Protein AF-A0A7K0K217-F1 (afdb_monomer)

Radius of gyration: 11.64 Å; Cα contacts (8 Å, |Δi|>4): 67; chains: 1; bounding box: 23×22×38 Å

Structure (mmCIF, N/CA/C/O backbone):
data_AF-A0A7K0K217-F1
#
_entry.id   AF-A0A7K0K217-F1
#
loop_
_atom_site.group_PDB
_atom_site.id
_atom_site.type_symbol
_atom_site.label_atom_id
_atom_site.label_alt_id
_atom_site.label_comp_id
_atom_site.label_asym_id
_atom_site.label_entity_id
_atom_site.label_seq_id
_atom_site.pdbx_PDB_ins_code
_atom_site.Cartn_x
_atom_site.Cartn_y
_atom_site.Cartn_z
_atom_site.occupancy
_atom_site.B_iso_or_equiv
_atom_site.auth_seq_id
_atom_site.auth_comp_id
_atom_site.auth_asym_id
_atom_site.auth_atom_id
_atom_site.pdbx_PDB_model_num
ATOM 1 N N . MET A 1 1 ? -9.133 4.670 -5.758 1.00 88.75 1 MET A N 1
ATOM 2 C CA . MET A 1 1 ? -9.132 3.530 -6.723 1.00 88.75 1 MET A CA 1
ATOM 3 C C . MET A 1 1 ? -9.972 2.393 -6.146 1.00 88.75 1 MET A C 1
ATOM 5 O O . MET A 1 1 ? -10.260 2.460 -4.963 1.00 88.75 1 MET A O 1
ATOM 9 N N . THR A 1 2 ? -10.401 1.382 -6.913 1.00 91.94 2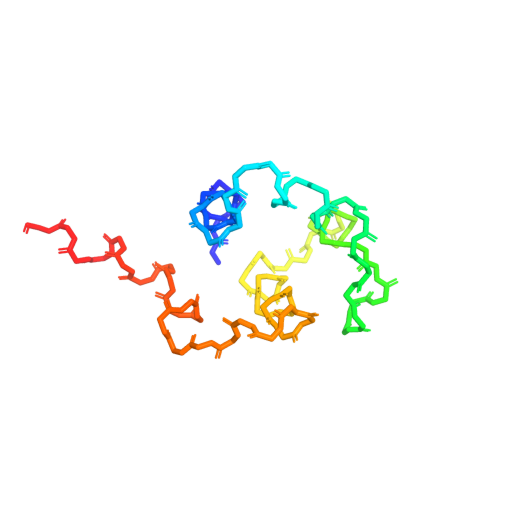 THR A N 1
ATOM 10 C CA . THR A 1 2 ? -11.126 0.225 -6.329 1.00 91.94 2 THR A CA 1
ATOM 11 C C . THR A 1 2 ? -10.150 -0.800 -5.731 1.00 91.94 2 THR A C 1
ATOM 13 O O . THR A 1 2 ? -8.987 -0.829 -6.131 1.00 91.94 2 THR A O 1
ATOM 16 N N . ARG A 1 3 ? -10.608 -1.677 -4.818 1.00 92.94 3 ARG A N 1
ATOM 17 C CA . ARG A 1 3 ? -9.782 -2.767 -4.240 1.00 92.94 3 ARG A CA 1
ATOM 18 C C . ARG A 1 3 ? -9.221 -3.700 -5.318 1.00 92.94 3 ARG A C 1
ATOM 20 O O . ARG A 1 3 ? -8.053 -4.061 -5.271 1.00 92.94 3 ARG A O 1
ATOM 27 N N . SER A 1 4 ? -10.024 -4.047 -6.324 1.00 92.00 4 SER A N 1
ATOM 28 C CA . SER A 1 4 ? -9.561 -4.864 -7.454 1.00 92.00 4 SER A CA 1
ATOM 29 C C . SER A 1 4 ? -8.473 -4.156 -8.265 1.00 92.00 4 SER A C 1
ATOM 31 O O . SER A 1 4 ? -7.509 -4.792 -8.6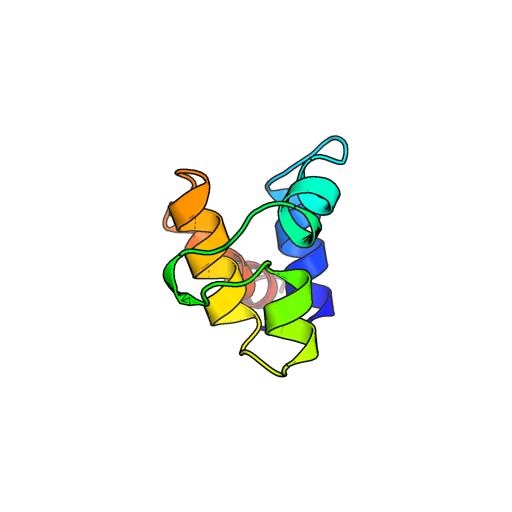78 1.00 92.00 4 SER A O 1
ATOM 33 N N . MET A 1 5 ? -8.603 -2.839 -8.456 1.00 92.56 5 MET A N 1
ATOM 34 C CA . MET A 1 5 ? -7.608 -2.040 -9.171 1.00 92.56 5 MET A CA 1
ATOM 35 C C . MET A 1 5 ? -6.311 -1.886 -8.366 1.00 92.56 5 MET A C 1
ATOM 37 O O . MET A 1 5 ? -5.234 -1.936 -8.946 1.00 92.56 5 MET A O 1
ATOM 41 N N . PHE A 1 6 ? -6.407 -1.771 -7.038 1.00 95.00 6 PHE A N 1
ATOM 42 C CA . PHE A 1 6 ? -5.256 -1.814 -6.135 1.00 95.00 6 PHE A CA 1
ATOM 43 C C . PHE A 1 6 ? -4.483 -3.131 -6.272 1.00 95.00 6 PHE A C 1
ATOM 45 O O . PHE A 1 6 ? -3.283 -3.104 -6.523 1.00 95.00 6 PHE A O 1
ATOM 52 N N . ASN A 1 7 ? -5.169 -4.277 -6.192 1.00 93.19 7 ASN A N 1
ATOM 53 C CA . ASN A 1 7 ? -4.521 -5.586 -6.332 1.00 93.19 7 ASN A CA 1
ATOM 54 C C . ASN A 1 7 ? -3.817 -5.720 -7.695 1.00 93.19 7 ASN A C 1
ATOM 56 O O . ASN A 1 7 ? -2.668 -6.144 -7.757 1.00 93.19 7 ASN A O 1
ATOM 60 N N . ALA A 1 8 ? -4.465 -5.276 -8.778 1.00 92.19 8 ALA A N 1
ATOM 61 C CA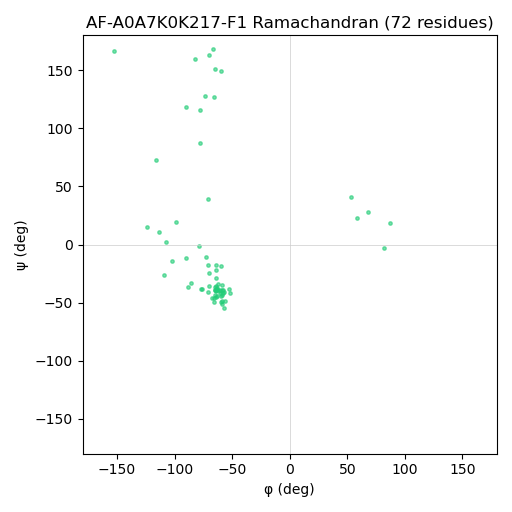 . ALA A 1 8 ? -3.863 -5.283 -10.110 1.00 92.19 8 ALA A CA 1
ATOM 62 C C . ALA A 1 8 ? -2.626 -4.367 -10.213 1.00 92.19 8 ALA A C 1
ATOM 64 O O . ALA A 1 8 ? -1.645 -4.732 -10.862 1.00 92.19 8 ALA A O 1
ATOM 65 N N . ALA A 1 9 ? -2.651 -3.198 -9.564 1.00 93.25 9 ALA A N 1
ATOM 66 C CA . ALA A 1 9 ? -1.502 -2.297 -9.501 1.00 93.25 9 ALA A CA 1
ATOM 67 C C . ALA A 1 9 ? -0.332 -2.927 -8.733 1.00 93.25 9 ALA A C 1
ATOM 69 O O . ALA A 1 9 ? 0.810 -2.870 -9.193 1.00 93.25 9 ALA A O 1
ATOM 70 N N . VAL A 1 10 ? -0.622 -3.576 -7.602 1.00 94.50 10 VAL A N 1
ATOM 71 C CA . VAL A 1 10 ? 0.363 -4.300 -6.791 1.00 94.50 10 VAL A CA 1
ATOM 72 C C . VAL A 1 10 ? 1.020 -5.414 -7.606 1.00 94.50 10 VAL A C 1
ATOM 74 O O . VAL A 1 10 ? 2.247 -5.453 -7.689 1.00 94.50 10 VAL A O 1
ATOM 77 N N . ASP A 1 11 ? 0.238 -6.257 -8.279 1.00 92.12 11 ASP A N 1
ATOM 78 C CA . ASP A 1 11 ? 0.770 -7.350 -9.103 1.00 92.12 11 ASP A CA 1
ATOM 79 C C . ASP A 1 11 ? 1.613 -6.842 -10.283 1.00 92.12 11 ASP A C 1
ATOM 81 O O . ASP A 1 11 ? 2.640 -7.434 -10.625 1.00 92.12 11 ASP A O 1
ATOM 85 N N . ALA A 1 12 ? 1.203 -5.729 -10.900 1.00 91.94 12 ALA A N 1
ATOM 86 C CA . ALA A 1 12 ? 1.910 -5.138 -12.032 1.00 91.94 12 ALA A CA 1
ATOM 87 C C . ALA A 1 12 ? 3.248 -4.499 -11.628 1.00 91.94 12 ALA A C 1
ATOM 89 O O . ALA A 1 12 ? 4.237 -4.629 -12.350 1.00 91.94 12 ALA A O 1
ATOM 90 N N . VAL A 1 13 ? 3.290 -3.799 -10.492 1.00 93.06 13 VAL A N 1
ATOM 91 C CA . VAL A 1 13 ? 4.480 -3.062 -10.038 1.00 93.06 13 VAL A CA 1
ATOM 92 C C . VAL A 1 13 ? 5.435 -3.964 -9.251 1.00 93.06 13 VAL A C 1
ATOM 94 O O . VAL A 1 13 ? 6.654 -3.801 -9.350 1.00 93.06 13 VAL A O 1
ATOM 97 N N . PHE A 1 14 ? 4.928 -4.947 -8.505 1.00 93.25 14 PHE A N 1
ATOM 98 C CA . PHE A 1 14 ? 5.706 -5.852 -7.648 1.00 93.25 14 PHE A CA 1
ATOM 99 C C . PHE A 1 14 ? 5.614 -7.310 -8.138 1.00 93.25 14 PHE A C 1
ATOM 101 O O . PHE A 1 14 ? 4.973 -8.150 -7.498 1.00 93.25 14 PHE A O 1
ATOM 108 N N . PRO A 1 15 ? 6.274 -7.649 -9.265 1.00 87.31 15 PRO A N 1
ATOM 109 C CA . PRO A 1 15 ? 6.164 -8.971 -9.868 1.00 87.31 15 PRO A CA 1
ATOM 110 C C . PRO A 1 15 ? 6.787 -10.065 -8.990 1.00 87.31 15 PRO A C 1
ATOM 112 O O . PRO A 1 15 ? 7.568 -9.802 -8.076 1.00 87.31 15 PRO A O 1
ATOM 115 N N . ARG A 1 16 ? 6.506 -11.327 -9.346 1.00 88.12 16 ARG A N 1
ATOM 116 C CA . ARG A 1 16 ? 7.032 -12.544 -8.688 1.00 88.12 16 ARG A CA 1
ATOM 117 C C . ARG A 1 16 ? 6.518 -12.779 -7.260 1.00 88.12 16 ARG A C 1
ATOM 119 O O . ARG A 1 16 ? 7.206 -13.404 -6.463 1.00 88.12 16 ARG A O 1
ATOM 126 N N . GLY A 1 17 ? 5.316 -12.300 -6.945 1.00 83.00 17 GLY A N 1
ATOM 127 C CA . GLY A 1 17 ? 4.665 -12.546 -5.653 1.00 83.00 17 GLY A CA 1
ATOM 128 C C . GLY A 1 17 ? 5.118 -11.624 -4.518 1.00 83.00 17 GLY A C 1
ATOM 129 O O . GLY A 1 17 ? 4.534 -11.680 -3.442 1.00 83.00 17 GLY A O 1
ATOM 130 N N . LEU A 1 18 ? 6.084 -10.729 -4.764 1.00 90.06 18 LEU A N 1
ATOM 131 C CA . LEU A 1 18 ? 6.516 -9.723 -3.789 1.00 90.06 18 LEU A CA 1
ATOM 132 C C . LEU A 1 18 ? 5.357 -8.811 -3.358 1.00 90.06 18 LEU A C 1
ATOM 134 O O . LEU A 1 18 ? 5.284 -8.421 -2.198 1.00 90.06 18 LEU A O 1
ATOM 138 N N . GLY A 1 19 ? 4.437 -8.499 -4.276 1.00 91.50 19 GLY A N 1
ATOM 139 C CA . GLY A 1 19 ? 3.275 -7.664 -3.986 1.00 91.50 19 GLY A CA 1
ATOM 140 C C . GLY A 1 19 ? 2.385 -8.204 -2.8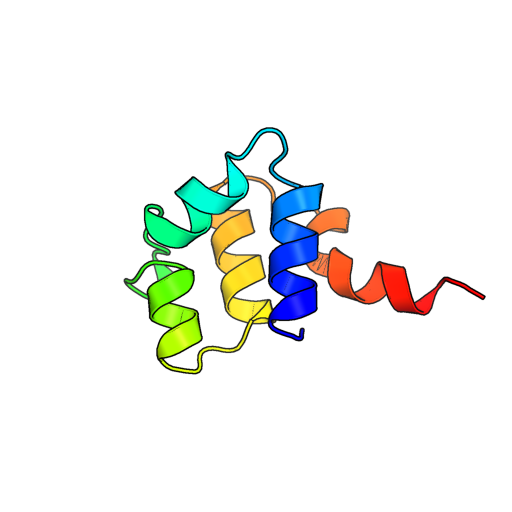65 1.00 91.50 19 GLY A C 1
ATOM 141 O O . GLY A 1 19 ? 1.942 -7.431 -2.021 1.00 91.50 19 GLY A O 1
ATOM 142 N N . VAL A 1 20 ? 2.184 -9.524 -2.802 1.00 91.31 20 VAL A N 1
ATOM 143 C CA . VAL A 1 20 ? 1.370 -10.154 -1.750 1.00 91.31 20 VAL A CA 1
ATOM 144 C C . VAL A 1 20 ? 2.034 -9.981 -0.387 1.00 91.31 20 VAL A C 1
ATOM 146 O O . VAL A 1 20 ? 1.388 -9.493 0.533 1.00 91.31 20 VAL A O 1
ATOM 149 N N . SER A 1 21 ? 3.330 -10.294 -0.283 1.00 95.06 21 SER A N 1
ATOM 150 C CA . SER A 1 21 ? 4.090 -10.118 0.962 1.00 95.06 21 SER A CA 1
ATOM 151 C C . SER A 1 21 ? 4.117 -8.663 1.419 1.00 95.06 21 SER A C 1
ATOM 153 O O . SER A 1 21 ? 3.959 -8.378 2.597 1.00 95.06 21 SER A O 1
ATOM 155 N N . LEU A 1 22 ? 4.257 -7.707 0.499 1.00 95.25 22 LEU A N 1
ATOM 156 C CA . LEU A 1 22 ? 4.201 -6.291 0.861 1.00 95.25 22 LEU A CA 1
ATOM 157 C C . LEU A 1 22 ? 2.825 -5.889 1.403 1.00 95.25 22 LEU A C 1
ATOM 159 O O . LEU A 1 22 ? 2.742 -5.140 2.368 1.00 95.25 22 LEU A O 1
ATOM 163 N N . VAL A 1 23 ? 1.739 -6.394 0.821 1.00 96.75 23 VAL A N 1
ATOM 164 C CA . VAL A 1 23 ? 0.388 -6.055 1.286 1.00 96.75 23 VAL A CA 1
ATOM 165 C C . VAL A 1 23 ? 0.121 -6.569 2.705 1.00 96.75 23 VAL A C 1
ATOM 167 O O . VAL A 1 23 ? -0.535 -5.870 3.485 1.00 96.75 23 VAL A O 1
ATOM 170 N N . THR A 1 24 ? 0.638 -7.752 3.047 1.00 96.75 24 THR A N 1
ATOM 171 C CA . THR A 1 24 ? 0.411 -8.400 4.347 1.00 96.75 24 THR A CA 1
ATOM 172 C C . THR A 1 24 ? 1.425 -8.002 5.412 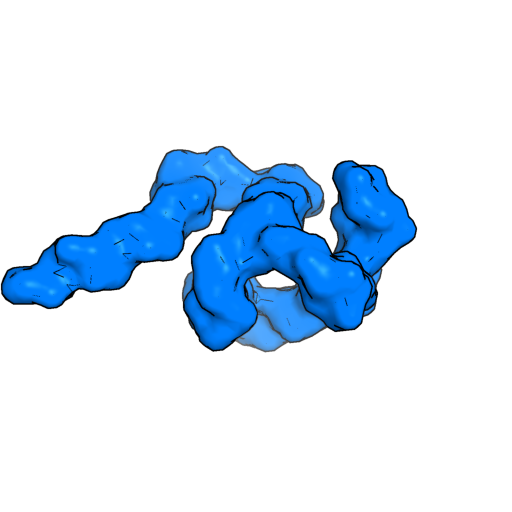1.00 96.75 24 THR A C 1
ATOM 174 O O . THR A 1 24 ? 1.038 -7.854 6.567 1.00 96.75 24 THR A O 1
ATOM 177 N N . ASP A 1 25 ? 2.693 -7.801 5.045 1.00 96.62 25 ASP A N 1
ATOM 178 C CA . ASP A 1 25 ? 3.803 -7.703 6.003 1.00 96.62 25 ASP A CA 1
ATOM 179 C C . ASP A 1 25 ? 4.384 -6.285 6.128 1.00 96.62 25 ASP A C 1
ATOM 181 O O . ASP A 1 25 ? 4.924 -5.935 7.180 1.00 96.62 25 ASP A O 1
ATOM 185 N N . GLN A 1 26 ? 4.273 -5.439 5.093 1.00 96.06 26 GLN A N 1
ATOM 186 C CA . GLN A 1 26 ? 4.802 -4.071 5.148 1.00 96.06 26 GLN A CA 1
ATOM 187 C C . GLN A 1 26 ? 3.862 -3.174 5.952 1.00 96.06 26 GLN A C 1
ATOM 189 O O . GLN A 1 26 ? 2.737 -2.889 5.534 1.00 96.06 26 GLN A O 1
ATOM 194 N N . VAL A 1 27 ? 4.344 -2.667 7.086 1.00 96.88 27 VAL A N 1
ATOM 195 C CA . VAL A 1 27 ? 3.661 -1.602 7.827 1.00 96.88 27 VAL A CA 1
ATOM 196 C C . VAL A 1 27 ? 3.844 -0.284 7.078 1.00 96.88 27 VAL A C 1
ATOM 198 O O . VAL A 1 27 ? 4.965 0.100 6.752 1.00 96.88 27 VAL A O 1
ATOM 201 N N . LEU A 1 28 ? 2.736 0.405 6.816 1.00 97.44 28 LEU A N 1
ATOM 202 C CA . LEU A 1 28 ? 2.717 1.734 6.218 1.00 97.44 28 LEU A CA 1
ATOM 203 C C . LEU A 1 28 ? 2.759 2.773 7.338 1.00 97.44 28 LEU A C 1
ATOM 205 O O . LEU A 1 28 ? 1.832 2.827 8.154 1.00 97.44 28 LEU A O 1
ATOM 209 N N . THR A 1 29 ? 3.802 3.604 7.384 1.00 95.56 29 THR A N 1
ATOM 210 C CA . THR A 1 29 ? 4.030 4.553 8.490 1.00 95.56 29 THR A CA 1
ATOM 211 C C . THR A 1 29 ? 2.843 5.494 8.693 1.00 95.56 29 THR A C 1
ATOM 213 O O . THR A 1 29 ? 2.420 5.730 9.822 1.00 95.56 29 THR A O 1
ATOM 216 N N . GLU A 1 30 ? 2.246 5.972 7.599 1.00 94.94 30 GLU A N 1
ATOM 217 C CA . GLU A 1 30 ? 1.098 6.892 7.608 1.00 94.94 30 GLU A CA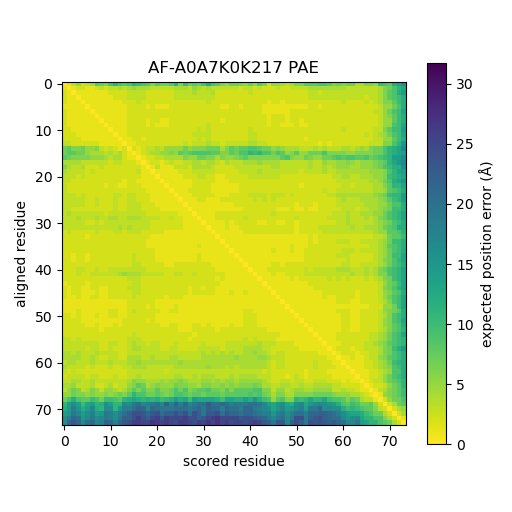 1
ATOM 218 C C . GLU A 1 30 ? -0.175 6.291 8.216 1.00 94.94 30 GLU A C 1
ATOM 220 O O . GLU A 1 30 ? -0.991 7.013 8.784 1.00 94.94 30 GLU A O 1
ATOM 225 N N . PHE A 1 31 ? -0.337 4.971 8.121 1.00 96.06 31 PHE A N 1
ATOM 226 C CA . PHE A 1 31 ? -1.507 4.26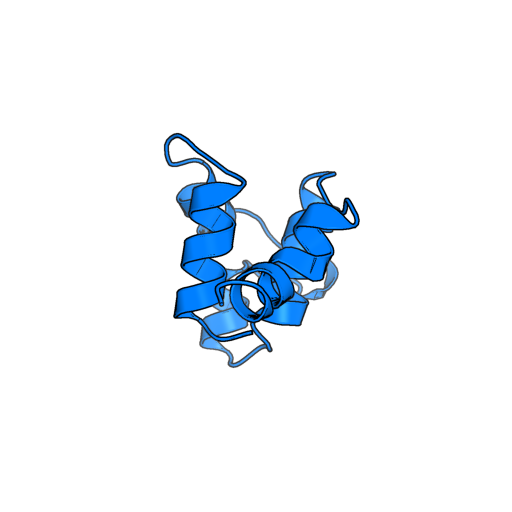0 8.637 1.00 96.06 31 PHE A CA 1
ATOM 227 C C . PHE A 1 31 ? -1.230 3.553 9.970 1.00 96.06 31 PHE A C 1
ATOM 229 O O . PHE A 1 31 ? -2.166 3.106 10.636 1.00 96.06 31 PHE A O 1
ATOM 236 N N . GLY A 1 32 ? 0.045 3.407 10.352 1.00 97.12 32 GLY A N 1
ATOM 237 C CA . GLY A 1 32 ? 0.470 2.606 11.504 1.00 97.12 32 GLY A CA 1
ATOM 238 C C . GLY A 1 32 ? 0.037 1.137 11.412 1.00 97.12 32 GLY A C 1
ATOM 239 O O . GLY A 1 32 ? -0.121 0.471 12.434 1.00 97.12 32 GLY A O 1
ATOM 240 N N . ALA A 1 33 ? -0.229 0.646 10.201 1.00 97.56 33 ALA A N 1
ATOM 241 C CA . ALA A 1 33 ? -0.781 -0.675 9.933 1.00 97.56 33 ALA A CA 1
ATOM 242 C C . ALA A 1 33 ? -0.347 -1.163 8.547 1.00 97.56 33 ALA A C 1
ATOM 244 O O . ALA A 1 33 ? 0.150 -0.389 7.730 1.00 97.56 33 ALA A O 1
ATOM 245 N N . THR A 1 34 ? -0.542 -2.451 8.277 1.00 98.31 34 THR A N 1
ATOM 246 C CA . THR A 1 34 ? -0.260 -3.032 6.960 1.00 98.31 34 THR A CA 1
ATOM 247 C C . THR A 1 34 ? -1.269 -2.550 5.922 1.00 98.31 34 THR A C 1
ATOM 249 O O . THR A 1 34 ? -2.337 -2.027 6.275 1.00 98.31 34 THR A O 1
ATOM 252 N N . ALA A 1 35 ? -0.952 -2.707 4.633 1.00 97.50 35 ALA A N 1
ATOM 253 C CA . ALA A 1 35 ? -1.881 -2.331 3.570 1.00 97.50 35 ALA A CA 1
ATOM 254 C C . ALA A 1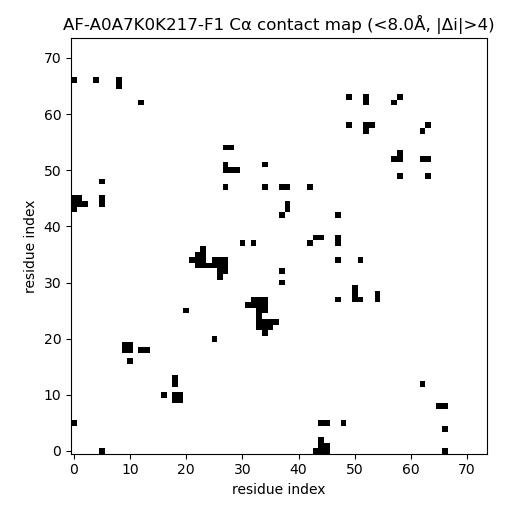 35 ? -3.192 -3.127 3.684 1.00 97.50 35 ALA A C 1
ATOM 256 O O . ALA A 1 35 ? -4.270 -2.538 3.621 1.00 97.50 35 ALA A O 1
ATOM 257 N N . GLU A 1 36 ? -3.108 -4.438 3.932 1.00 97.88 36 GLU A N 1
ATOM 258 C CA . GLU A 1 36 ? -4.275 -5.295 4.169 1.00 97.88 36 GLU A CA 1
ATOM 259 C C . GLU A 1 36 ? -5.125 -4.791 5.341 1.00 97.88 36 GLU A C 1
ATOM 261 O O . GLU A 1 36 ? -6.305 -4.487 5.163 1.00 97.88 36 GLU A O 1
ATOM 266 N N . ALA A 1 37 ? -4.515 -4.601 6.515 1.00 98.00 37 ALA A N 1
ATOM 267 C CA . ALA A 1 37 ? -5.234 -4.162 7.707 1.00 98.00 37 ALA A CA 1
ATOM 268 C C . ALA A 1 37 ? -5.860 -2.767 7.542 1.00 98.00 37 ALA A C 1
ATOM 270 O O . ALA A 1 37 ? -6.926 -2.494 8.096 1.00 98.00 37 ALA A O 1
ATOM 271 N N . SER A 1 38 ? -5.210 -1.873 6.796 1.00 97.94 38 SER A N 1
ATOM 272 C CA . SER A 1 38 ? -5.735 -0.538 6.492 1.00 97.94 38 SER A CA 1
ATOM 273 C C . SER A 1 38 ? -6.958 -0.616 5.580 1.00 97.94 38 SER A C 1
ATOM 275 O O . SER A 1 38 ? -7.987 0.001 5.865 1.00 97.94 38 SER A O 1
ATOM 277 N N . LEU A 1 39 ? -6.883 -1.419 4.517 1.00 97.31 39 LEU A N 1
ATOM 278 C CA . LEU A 1 39 ? -7.990 -1.613 3.580 1.00 97.31 39 LEU A CA 1
ATOM 279 C C . LEU A 1 39 ? -9.193 -2.286 4.247 1.00 97.31 39 LEU A C 1
ATOM 281 O O . LEU A 1 39 ? -10.330 -1.900 3.986 1.00 97.31 39 LEU A O 1
ATOM 285 N N . ASP A 1 40 ? -8.958 -3.252 5.131 1.00 96.88 40 ASP A N 1
ATOM 286 C CA . ASP A 1 40 ? -10.026 -3.958 5.845 1.00 96.88 40 ASP A CA 1
ATOM 287 C C . ASP A 1 40 ? -10.724 -3.066 6.884 1.00 96.88 40 ASP A C 1
ATOM 289 O O . ASP A 1 40 ? -11.904 -3.251 7.181 1.00 96.88 40 ASP A O 1
ATOM 293 N N . LYS A 1 41 ? -10.033 -2.029 7.375 1.00 96.38 41 LYS A N 1
ATOM 294 C CA . LYS A 1 41 ? -10.621 -0.944 8.180 1.00 96.38 41 LYS A CA 1
ATOM 295 C C . LYS A 1 41 ? -11.361 0.108 7.342 1.00 96.38 41 LYS A C 1
ATOM 297 O O . LYS A 1 41 ? -11.918 1.044 7.913 1.00 96.38 41 LYS A O 1
ATOM 302 N N . GLY A 1 42 ? -11.381 -0.032 6.017 1.00 96.56 42 GLY A N 1
ATOM 303 C CA . GLY A 1 42 ? -12.070 0.878 5.102 1.00 96.56 42 GLY A CA 1
ATOM 304 C C . GLY A 1 42 ? -11.247 2.089 4.659 1.00 96.56 42 GLY A C 1
ATOM 305 O O . GLY A 1 42 ? -11.838 3.058 4.185 1.00 96.56 42 GLY A O 1
ATOM 306 N N . ALA A 1 43 ? -9.915 2.059 4.801 1.00 97.50 43 ALA A N 1
ATOM 307 C CA . ALA A 1 43 ? -9.054 3.098 4.236 1.00 97.50 43 ALA A CA 1
ATOM 308 C C . ALA A 1 43 ? -9.213 3.183 2.709 1.00 97.50 43 ALA A C 1
ATOM 310 O O . ALA A 1 43 ? -9.466 2.173 2.040 1.00 97.50 43 ALA A O 1
ATOM 311 N N . ASP A 1 44 ? -9.039 4.382 2.147 1.00 96.56 44 ASP A N 1
ATOM 312 C CA . ASP A 1 44 ? -9.135 4.562 0.703 1.00 96.56 44 ASP A CA 1
ATOM 313 C C . ASP A 1 44 ? -7.993 3.809 -0.013 1.00 96.56 44 ASP A C 1
ATOM 315 O O . ASP A 1 44 ? -6.813 4.025 0.285 1.00 96.56 44 ASP A O 1
ATOM 319 N N . PRO A 1 45 ? -8.295 2.941 -0.998 1.00 96.62 45 PRO A N 1
ATOM 320 C CA . PRO A 1 45 ? -7.255 2.160 -1.656 1.00 96.62 45 PRO A CA 1
ATOM 321 C C . PRO A 1 45 ? -6.228 2.985 -2.441 1.00 96.62 45 PRO A C 1
ATOM 323 O O . PRO A 1 45 ? -5.137 2.488 -2.708 1.00 96.62 45 PRO A O 1
ATOM 326 N N . LEU A 1 46 ? -6.553 4.218 -2.856 1.00 95.62 46 LEU A N 1
ATOM 327 C CA . LEU A 1 46 ? -5.587 5.096 -3.526 1.00 95.62 46 LEU A CA 1
ATOM 328 C C . LEU A 1 46 ? -4.612 5.697 -2.515 1.00 95.62 46 LEU A C 1
ATOM 330 O O . LEU A 1 46 ? -3.426 5.771 -2.824 1.00 95.62 46 LEU A O 1
ATOM 334 N N . GLU A 1 47 ? -5.069 6.066 -1.325 1.00 97.00 47 GLU A N 1
ATOM 335 C CA . GLU A 1 47 ? -4.176 6.519 -0.253 1.00 97.00 47 GLU A CA 1
ATOM 336 C C . GLU A 1 47 ? -3.234 5.394 0.201 1.00 97.00 47 GLU A C 1
ATOM 338 O O . GLU A 1 47 ? -2.020 5.594 0.261 1.00 97.00 47 GLU A O 1
ATOM 343 N N . VAL A 1 48 ? -3.765 4.182 0.405 1.00 97.62 48 VAL A N 1
ATOM 344 C CA . VAL A 1 48 ? -2.962 2.993 0.754 1.00 97.62 48 VAL A CA 1
ATOM 345 C C . VAL A 1 48 ? -1.935 2.672 -0.337 1.00 97.62 48 VAL A C 1
ATOM 347 O O . VAL A 1 48 ? -0.779 2.383 -0.035 1.00 97.62 48 VAL A O 1
ATOM 350 N N . TRP A 1 49 ? -2.324 2.763 -1.613 1.00 96.88 49 TRP A N 1
ATOM 351 C CA . TRP A 1 49 ? -1.404 2.591 -2.741 1.00 96.88 49 TRP A CA 1
ATOM 352 C C . TRP A 1 49 ? -0.249 3.588 -2.712 1.00 96.88 49 TRP A C 1
ATOM 354 O O . TRP A 1 49 ? 0.908 3.204 -2.857 1.00 96.88 49 TRP A O 1
ATOM 364 N N . GLN A 1 50 ? -0.552 4.871 -2.523 1.00 96.56 50 GLN A N 1
ATOM 365 C CA . GLN A 1 50 ? 0.470 5.912 -2.514 1.00 96.56 50 GLN A CA 1
ATOM 366 C C . GLN A 1 50 ? 1.434 5.756 -1.335 1.00 96.56 50 GLN A C 1
ATOM 368 O O . GLN A 1 50 ? 2.636 5.931 -1.522 1.00 96.56 50 GLN A O 1
ATOM 373 N N . ALA A 1 51 ? 0.931 5.386 -0.156 1.00 97.44 51 ALA A N 1
ATOM 374 C CA . ALA A 1 51 ? 1.774 5.094 0.998 1.00 97.44 51 ALA A CA 1
ATOM 375 C C . ALA A 1 51 ? 2.684 3.886 0.735 1.00 97.44 51 ALA A C 1
ATOM 377 O O . ALA A 1 51 ? 3.885 3.963 0.974 1.00 97.44 51 ALA A O 1
ATOM 378 N N . LEU A 1 52 ? 2.157 2.806 0.147 1.00 96.88 52 LEU A N 1
ATOM 379 C CA . LEU A 1 52 ? 2.966 1.642 -0.221 1.00 96.88 52 LEU A CA 1
ATOM 380 C C . LEU A 1 52 ? 4.075 1.994 -1.225 1.00 96.88 52 LEU A C 1
ATOM 382 O O . LEU A 1 52 ? 5.195 1.497 -1.115 1.00 96.88 52 LEU A O 1
ATOM 386 N N . LEU A 1 53 ? 3.789 2.859 -2.200 1.00 96.69 53 LEU A N 1
ATOM 387 C CA . LEU A 1 53 ? 4.804 3.331 -3.141 1.00 96.69 53 LEU A CA 1
ATOM 388 C C . LEU A 1 53 ? 5.904 4.143 -2.456 1.00 96.69 53 LEU A C 1
ATOM 390 O O . LEU A 1 53 ? 7.065 3.967 -2.810 1.00 96.69 53 LEU A O 1
ATOM 394 N N . ARG A 1 54 ? 5.563 4.988 -1.477 1.00 96.69 54 ARG A N 1
ATOM 395 C CA . ARG A 1 54 ? 6.553 5.755 -0.705 1.00 96.69 54 ARG A CA 1
ATOM 396 C C . ARG A 1 54 ? 7.445 4.848 0.139 1.00 96.69 54 ARG A C 1
ATOM 398 O O . ARG A 1 54 ? 8.657 4.983 0.083 1.00 96.69 54 ARG A O 1
ATOM 405 N N . GLU A 1 55 ? 6.861 3.879 0.841 1.00 96.00 55 GLU A N 1
ATOM 406 C CA . GLU A 1 55 ? 7.604 2.911 1.671 1.00 96.00 55 GLU A CA 1
ATOM 407 C C . GLU A 1 55 ? 8.536 1.996 0.858 1.00 96.00 55 GLU A C 1
ATOM 409 O O . GLU A 1 55 ? 9.426 1.357 1.409 1.00 96.00 55 GLU A O 1
ATOM 414 N N . THR A 1 56 ? 8.320 1.900 -0.455 1.00 94.38 56 THR A N 1
ATOM 415 C CA . THR A 1 56 ? 9.103 1.037 -1.351 1.00 94.38 56 THR A CA 1
ATOM 416 C C . THR A 1 56 ? 9.942 1.815 -2.363 1.00 94.38 56 THR A C 1
ATOM 418 O O . THR A 1 56 ? 10.463 1.202 -3.299 1.00 94.38 56 THR A O 1
ATOM 421 N N . ASP A 1 57 ? 10.060 3.139 -2.198 1.00 94.38 57 ASP A N 1
ATOM 422 C CA . ASP A 1 57 ? 10.789 4.055 -3.091 1.00 94.38 57 ASP A CA 1
ATOM 423 C C . ASP A 1 57 ? 10.361 3.932 -4.571 1.00 94.38 57 ASP A C 1
ATOM 425 O O . ASP A 1 57 ? 11.171 3.903 -5.503 1.00 94.38 57 ASP A O 1
ATOM 429 N N . ARG A 1 58 ? 9.052 3.791 -4.809 1.00 93.25 58 ARG A N 1
ATOM 430 C CA . ARG A 1 58 ? 8.439 3.581 -6.136 1.00 93.25 58 ARG A CA 1
ATOM 431 C C . ARG A 1 58 ? 7.383 4.617 -6.493 1.00 93.25 58 ARG A C 1
ATOM 433 O O . ARG A 1 58 ? 6.642 4.418 -7.462 1.00 93.25 58 ARG A O 1
ATOM 440 N N . ASP A 1 59 ? 7.328 5.729 -5.779 1.00 92.50 59 ASP A N 1
ATOM 441 C CA . ASP A 1 59 ? 6.427 6.874 -5.954 1.00 92.50 59 ASP A CA 1
ATOM 442 C C . ASP A 1 59 ? 6.723 7.722 -7.210 1.00 92.50 59 ASP A C 1
ATOM 444 O O . ASP A 1 59 ? 6.583 8.941 -7.233 1.00 92.50 59 ASP A O 1
ATOM 448 N N . THR A 1 60 ? 7.073 7.065 -8.314 1.00 92.81 60 THR A N 1
ATOM 449 C CA . THR A 1 60 ? 7.174 7.693 -9.635 1.00 92.81 60 THR A CA 1
ATOM 450 C C . THR A 1 60 ?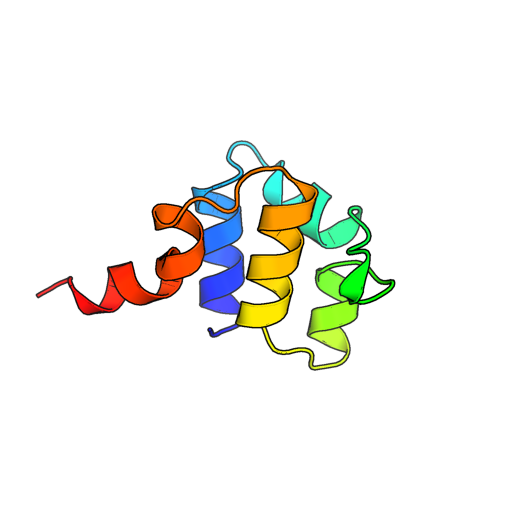 5.801 8.173 -10.116 1.00 92.81 60 THR A C 1
ATOM 452 O O . THR A 1 60 ? 4.777 7.553 -9.813 1.00 92.81 60 THR A O 1
ATOM 455 N N . GLU A 1 61 ? 5.755 9.231 -10.938 1.00 90.25 61 GLU A N 1
ATOM 456 C CA . GLU A 1 61 ? 4.496 9.727 -11.526 1.00 90.25 61 GLU A CA 1
ATOM 457 C C . GLU A 1 61 ? 3.705 8.620 -12.236 1.00 90.25 61 GLU A C 1
ATOM 459 O O . GLU A 1 61 ? 2.478 8.556 -12.137 1.00 90.25 61 GLU A O 1
ATOM 464 N N . GLU A 1 62 ? 4.409 7.712 -12.915 1.00 89.31 62 GLU A N 1
ATOM 465 C CA . GLU A 1 62 ? 3.806 6.559 -13.574 1.00 89.31 62 GLU A CA 1
ATOM 466 C C . GLU A 1 62 ? 2.979 5.701 -12.601 1.00 89.31 62 GLU A C 1
ATOM 468 O O . GLU A 1 62 ? 1.829 5.356 -12.893 1.00 89.31 62 GLU A O 1
ATOM 473 N N . ASN A 1 63 ? 3.554 5.371 -11.445 1.00 90.88 63 ASN A N 1
ATOM 474 C CA . ASN A 1 63 ? 2.916 4.513 -10.454 1.00 90.88 63 ASN A CA 1
ATOM 475 C C . ASN A 1 63 ? 1.845 5.270 -9.661 1.00 90.88 63 ASN A C 1
ATOM 477 O O . ASN A 1 63 ? 0.767 4.728 -9.404 1.00 90.88 63 ASN A O 1
ATOM 481 N N . LEU A 1 64 ? 2.079 6.542 -9.330 1.00 89.50 64 LEU A N 1
ATOM 482 C CA . LEU A 1 64 ? 1.094 7.388 -8.645 1.00 89.50 64 LEU A CA 1
ATOM 483 C C . LEU A 1 64 ? -0.202 7.517 -9.461 1.00 89.50 64 LEU A C 1
ATOM 485 O O . LEU A 1 64 ? -1.309 7.441 -8.917 1.00 89.50 64 LEU A O 1
ATOM 489 N N . PHE A 1 65 ? -0.079 7.638 -10.784 1.00 88.25 65 PHE A N 1
ATOM 490 C CA . PHE A 1 65 ? -1.209 7.749 -11.705 1.00 88.25 65 PHE A CA 1
ATOM 491 C C . PHE A 1 65 ? -1.593 6.431 -12.385 1.00 88.25 65 PHE A C 1
ATOM 493 O O . PHE A 1 65 ? -2.328 6.459 -13.374 1.00 88.25 65 PHE A O 1
ATOM 500 N N . TRP A 1 66 ? -1.183 5.280 -11.842 1.00 87.19 66 TRP A N 1
ATOM 501 C CA . TRP A 1 66 ? -1.480 3.962 -12.420 1.00 87.19 66 TRP A CA 1
ATOM 502 C C . TRP A 1 66 ? -2.980 3.769 -12.698 1.00 87.19 66 TRP A C 1
ATOM 504 O O . TRP A 1 66 ? -3.380 3.377 -13.789 1.00 87.19 66 TRP A O 1
ATOM 514 N N . HIS A 1 67 ? -3.824 4.206 -11.762 1.00 81.19 67 HIS A N 1
ATOM 515 C CA . HIS A 1 67 ? -5.287 4.206 -11.866 1.00 81.19 67 HIS A CA 1
ATOM 516 C C . HIS A 1 67 ? -5.865 5.018 -13.042 1.00 81.19 67 HIS A C 1
ATOM 518 O O . HIS A 1 67 ? -7.029 4.845 -13.397 1.00 81.19 67 HIS A O 1
ATOM 524 N N . ARG A 1 68 ? -5.089 5.934 -13.634 1.00 83.19 68 ARG A N 1
ATOM 525 C CA . ARG A 1 68 ? -5.487 6.730 -14.806 1.00 83.19 68 ARG A CA 1
ATOM 526 C C . ARG A 1 68 ? -5.116 6.055 -16.126 1.00 83.19 68 ARG A C 1
ATOM 528 O O . ARG A 1 68 ? -5.582 6.506 -17.171 1.00 83.19 68 ARG A O 1
ATOM 535 N N . ARG A 1 69 ? -4.302 4.992 -16.108 1.00 70.38 69 ARG A N 1
ATOM 536 C CA . ARG A 1 69 ? -3.901 4.254 -17.319 1.00 70.38 69 ARG A CA 1
ATOM 537 C C . ARG A 1 69 ? -5.100 3.581 -17.993 1.00 70.38 69 ARG A C 1
ATOM 539 O O . ARG A 1 69 ? -5.198 3.623 -19.217 1.00 70.38 69 ARG A O 1
ATOM 546 N N . ASP A 1 70 ? -6.064 3.089 -17.214 1.00 58.75 70 ASP A N 1
ATOM 547 C CA . ASP A 1 70 ? -7.292 2.478 -17.742 1.00 58.75 70 ASP A CA 1
ATOM 548 C C . ASP A 1 70 ? -8.272 3.475 -18.385 1.00 58.75 70 ASP A C 1
ATOM 550 O O . ASP A 1 70 ? -9.094 3.083 -19.208 1.00 58.75 70 ASP A O 1
ATOM 554 N N . LEU A 1 71 ? -8.147 4.784 -18.123 1.00 54.09 71 LEU A N 1
ATOM 555 C CA . LEU A 1 71 ? -8.965 5.803 -18.801 1.00 54.09 71 LEU A CA 1
ATOM 556 C C . LEU A 1 71 ? -8.559 6.021 -20.271 1.00 54.09 71 LEU A C 1
ATOM 558 O O . LEU A 1 71 ? -9.277 6.703 -21.004 1.00 54.09 71 LEU A O 1
ATOM 562 N N . LYS A 1 72 ? -7.419 5.467 -20.713 1.00 43.88 72 LYS A N 1
ATOM 563 C CA . LYS A 1 72 ? -6.872 5.657 -22.068 1.00 43.88 72 LYS A CA 1
ATOM 564 C C . LYS A 1 72 ? -6.975 4.441 -22.995 1.00 43.88 72 LYS A C 1
ATOM 566 O O . LYS A 1 72 ? -6.547 4.556 -24.140 1.00 43.88 72 LYS A O 1
ATOM 571 N N . ARG A 1 73 ? -7.565 3.310 -22.582 1.00 39.22 73 ARG A N 1
ATOM 572 C CA . ARG A 1 73 ? -7.940 2.251 -23.543 1.00 39.22 73 ARG A CA 1
ATOM 573 C C . ARG A 1 73 ? -9.228 2.659 -24.268 1.00 39.22 73 ARG A C 1
ATOM 575 O O . ARG A 1 73 ? -10.324 2.327 -23.826 1.00 39.22 73 ARG A O 1
ATOM 582 N N . LYS A 1 74 ? -9.083 3.395 -25.368 1.00 37.31 74 LYS A N 1
ATOM 583 C CA . LYS A 1 74 ? -10.091 3.542 -26.426 1.00 37.31 74 LYS A CA 1
ATOM 584 C C . LYS A 1 74 ? -9.479 3.146 -27.756 1.00 37.31 74 LYS A C 1
ATOM 586 O O . LYS A 1 74 ? -8.309 3.527 -27.976 1.00 37.31 74 LYS A O 1
#

pLDDT: mean 90.35, std 12.81, range [37.31, 98.31]

Secondary structure (DSSP, 8-state):
--HHHHHHHHHHHSTTTHHHHHHHH-EETTTTEEHHHHHHTT--HHHHHHHHHHHTT---HHHHTGGGGGGG--

Foldseek 3Di:
DDPVLLLVLLCVVPPPCVSVCQQQPPQQPVQSGHVVVCVVVPHDSLVSQCSSCVSVVNNDPCSNCVVCVVVPPD

Organism: NCBI:txid2652278

Nearest PDB structures (foldseek):
  5clv-assembly4_M  TM=3.520E-01  e=2.884E+00  Escherichia coli
  5cm3-assembly1_B  TM=3.312E-01  e=2.884E+00  Escherichia coli
  5ckt-assembly2_B  TM=3.316E-01  e=5.086E+00  Escherichia coli
  8qa9-assembly1_D  TM=3.584E-01  e=5.698E+00  Escherichia coli

Mean predicted aligned error: 3.97 Å

Sequence (74 aa):
MTRSMFNAAVDAVFPRGLGVSLVTDQVLTEFGATAEASLDKGADPLEVWQALLRETDRDTEENLFWHRRDLKRK

InterPro domains:
  IPR021408 Protein of unknown function DUF3046 [PF11248] (1-57)

Solvent-accessible surface area (backbone atoms only — not comparable to full-atom values): 4308 Å² total; per-residue (Å²): 95,51,69,69,55,41,53,52,50,36,50,69,75,30,60,94,62,50,28,58,53,44,32,66,68,40,67,30,80,95,72,76,33,22,46,48,61,38,48,76,73,65,47,58,40,44,61,49,50,50,46,52,22,54,80,64,80,47,64,42,70,70,59,72,45,46,85,56,56,72,78,64,80,120